Protein AF-A0A3D1S7H3-F1 (afdb_monomer)

Nearest PDB structures (foldseek):
  2y9j-assembly1_Y  TM=2.850E-01  e=7.094E+00  Salmonella enterica subsp. enterica serovar Typhimurium
  2nsb-assembly1_A  TM=3.643E-01  e=7.094E+00  Thermotoga maritima

Structure (mmCIF, N/CA/C/O backbone):
data_AF-A0A3D1S7H3-F1
#
_entry.id   AF-A0A3D1S7H3-F1
#
loop_
_atom_site.group_PDB
_atom_site.id
_atom_site.type_symbol
_atom_site.label_atom_id
_atom_site.label_alt_id
_atom_site.label_comp_id
_atom_site.label_asym_id
_atom_site.label_entity_id
_atom_site.label_seq_id
_atom_site.pdbx_PDB_ins_code
_atom_site.Cartn_x
_atom_site.Cartn_y
_atom_site.Cartn_z
_atom_site.occupancy
_atom_site.B_iso_or_equiv
_atom_site.auth_seq_id
_atom_site.auth_comp_id
_atom_site.auth_asym_id
_atom_site.auth_atom_id
_atom_site.pdbx_PDB_model_num
ATOM 1 N N . GLU A 1 1 ? 9.618 -15.008 -20.585 1.00 42.25 1 GLU A N 1
ATOM 2 C CA . GLU A 1 1 ? 8.941 -13.795 -21.089 1.00 42.25 1 GLU A CA 1
ATOM 3 C C . GLU A 1 1 ? 7.712 -13.429 -20.245 1.00 42.25 1 GLU A C 1
ATOM 5 O O . GLU A 1 1 ? 6.587 -13.633 -20.673 1.00 42.25 1 GLU A O 1
ATOM 10 N N . HIS A 1 2 ? 7.901 -12.886 -19.034 1.00 43.97 2 HIS A N 1
ATOM 11 C CA . HIS A 1 2 ? 6.802 -12.377 -18.185 1.00 43.97 2 HIS A CA 1
ATOM 12 C C . HIS A 1 2 ? 7.213 -11.065 -17.484 1.00 43.97 2 HIS A C 1
ATOM 14 O O . HIS A 1 2 ? 7.087 -10.919 -16.272 1.00 43.97 2 HIS A O 1
ATOM 20 N N . GLY A 1 3 ? 7.797 -10.133 -18.249 1.00 54.53 3 GLY A N 1
ATOM 21 C CA . GLY A 1 3 ? 8.323 -8.848 -17.758 1.00 54.53 3 GLY A CA 1
ATOM 22 C C . GLY A 1 3 ? 7.388 -7.650 -17.959 1.00 54.53 3 GLY A C 1
ATOM 23 O O . GLY A 1 3 ? 7.799 -6.520 -17.728 1.00 54.53 3 GLY A O 1
ATOM 24 N N . SER A 1 4 ? 6.158 -7.873 -18.421 1.00 75.19 4 SER A N 1
ATOM 25 C CA . SER A 1 4 ? 5.245 -6.793 -18.802 1.00 75.19 4 SER A CA 1
ATOM 26 C C . SER A 1 4 ? 4.517 -6.201 -17.594 1.00 75.19 4 SER A C 1
ATOM 28 O O . SER A 1 4 ? 4.213 -6.903 -16.631 1.00 75.19 4 SER A O 1
ATOM 30 N N . ILE A 1 5 ? 4.155 -4.919 -17.680 1.00 78.50 5 ILE A N 1
ATOM 31 C CA . ILE A 1 5 ? 3.330 -4.195 -16.692 1.00 78.50 5 ILE A CA 1
ATOM 32 C C . ILE A 1 5 ? 2.069 -4.995 -16.303 1.00 78.50 5 ILE A C 1
ATOM 34 O O . ILE A 1 5 ? 1.677 -5.026 -15.140 1.00 78.50 5 ILE A O 1
ATOM 38 N N . GLU A 1 6 ? 1.481 -5.730 -17.246 1.00 84.44 6 GLU A N 1
ATOM 39 C CA . GLU A 1 6 ? 0.334 -6.621 -17.026 1.00 84.44 6 GLU A CA 1
ATOM 40 C C . GLU A 1 6 ? 0.574 -7.705 -15.964 1.00 84.44 6 GLU A C 1
ATOM 42 O O . GLU A 1 6 ? -0.337 -8.045 -15.204 1.00 84.44 6 GLU A O 1
ATOM 47 N N . TYR A 1 7 ? 1.790 -8.255 -15.889 1.00 89.31 7 TYR A N 1
ATOM 48 C CA . TYR A 1 7 ? 2.155 -9.230 -14.862 1.00 89.31 7 TYR A CA 1
ATOM 49 C C . TYR A 1 7 ? 2.132 -8.584 -13.475 1.00 89.31 7 TYR A C 1
ATOM 51 O O . TYR A 1 7 ? 1.545 -9.141 -12.547 1.00 89.31 7 TYR A O 1
ATOM 59 N N . LEU A 1 8 ? 2.703 -7.383 -13.348 1.00 88.31 8 LEU A N 1
ATOM 60 C CA . LEU A 1 8 ? 2.703 -6.627 -12.094 1.00 88.31 8 LEU A CA 1
ATOM 61 C C . LEU A 1 8 ? 1.277 -6.284 -11.658 1.00 88.31 8 LEU A C 1
ATOM 63 O O . LEU A 1 8 ? 0.937 -6.473 -10.488 1.00 88.31 8 LEU A O 1
ATOM 67 N N . ILE A 1 9 ? 0.430 -5.860 -12.603 1.00 88.62 9 ILE A N 1
ATOM 68 C CA . ILE A 1 9 ? -0.986 -5.571 -12.352 1.00 88.62 9 ILE A CA 1
ATOM 69 C C . ILE A 1 9 ? -1.682 -6.795 -11.754 1.00 88.62 9 ILE A C 1
ATOM 71 O O . ILE A 1 9 ? -2.316 -6.670 -10.707 1.00 88.62 9 ILE A O 1
ATOM 75 N N . ARG A 1 10 ? -1.529 -7.979 -12.362 1.00 90.56 10 ARG A N 1
ATOM 76 C CA . ARG A 1 10 ? -2.174 -9.214 -11.880 1.00 90.56 10 ARG A CA 1
ATOM 77 C C . ARG A 1 10 ? -1.606 -9.694 -10.547 1.00 90.56 10 ARG A C 1
ATOM 79 O O . ARG A 1 10 ? -2.371 -10.065 -9.664 1.00 90.56 10 ARG A O 1
ATOM 86 N N . LYS 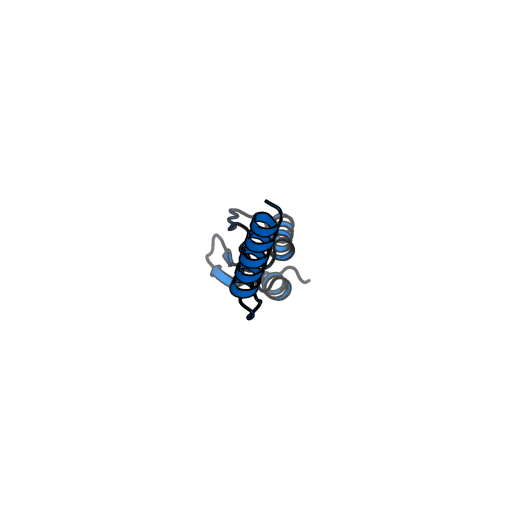A 1 11 ? -0.280 -9.677 -10.389 1.00 92.12 11 LYS A N 1
ATOM 87 C CA . LYS A 1 1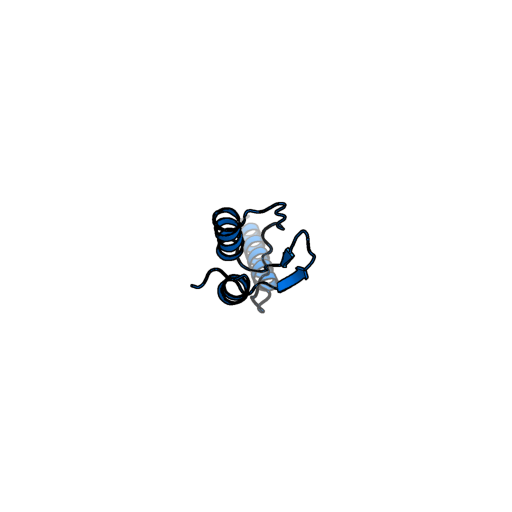1 ? 0.396 -10.183 -9.187 1.00 92.12 11 LYS A CA 1
ATOM 88 C C . LYS A 1 11 ? 0.072 -9.351 -7.950 1.00 92.12 11 LYS A C 1
ATOM 90 O O . LYS A 1 11 ? -0.204 -9.908 -6.893 1.00 92.12 11 LYS A O 1
ATOM 95 N N . TYR A 1 12 ? 0.124 -8.027 -8.072 1.00 93.19 12 TYR A N 1
ATOM 96 C CA . TYR A 1 12 ? -0.044 -7.123 -6.932 1.00 93.19 12 TYR A CA 1
ATOM 97 C C . TYR A 1 12 ? -1.451 -6.526 -6.829 1.00 93.19 12 TYR A C 1
ATOM 99 O O . TYR A 1 12 ? -1.739 -5.832 -5.851 1.00 93.19 12 TYR A O 1
ATOM 107 N N . ASN A 1 13 ? -2.334 -6.811 -7.791 1.00 93.62 13 ASN A N 1
ATOM 108 C CA . ASN A 1 13 ? -3.661 -6.207 -7.907 1.00 93.62 13 ASN A CA 1
ATOM 109 C C . ASN A 1 13 ? -3.577 -4.668 -7.900 1.00 93.62 13 ASN A C 1
ATOM 111 O O . ASN A 1 13 ? -4.136 -3.988 -7.035 1.00 93.62 13 ASN A O 1
ATOM 115 N N . ILE A 1 14 ? -2.770 -4.134 -8.819 1.00 93.81 14 ILE A N 1
ATOM 116 C CA . ILE A 1 14 ? -2.466 -2.701 -8.937 1.00 93.81 14 ILE A CA 1
ATOM 117 C C . ILE A 1 14 ? -3.529 -2.029 -9.796 1.00 93.81 14 ILE A C 1
ATOM 119 O O . ILE A 1 14 ? -3.945 -2.570 -10.819 1.00 93.81 14 ILE A O 1
ATOM 123 N N . ARG A 1 15 ? -3.905 -0.806 -9.434 1.00 94.19 15 ARG A N 1
ATOM 124 C CA . ARG A 1 15 ? -4.706 0.065 -10.289 1.00 94.19 15 ARG A CA 1
ATOM 125 C C . ARG A 1 15 ? -3.802 1.063 -11.009 1.00 94.19 15 ARG A C 1
ATOM 127 O O . ARG A 1 15 ? -3.038 1.774 -10.365 1.00 94.19 15 ARG A O 1
ATOM 134 N N . VAL A 1 16 ? -3.909 1.131 -12.332 1.00 93.25 16 VAL A N 1
ATOM 135 C CA . VAL A 1 16 ? -3.241 2.164 -13.136 1.00 93.25 16 VAL A CA 1
ATOM 136 C C . VAL A 1 16 ? -4.074 3.441 -13.060 1.00 93.25 16 VAL A C 1
ATOM 138 O O . VAL A 1 16 ? -5.280 3.397 -13.306 1.00 93.25 16 VAL A O 1
ATOM 141 N N . LEU A 1 17 ? -3.453 4.545 -12.649 1.00 94.56 17 LEU A N 1
ATOM 142 C CA . LEU A 1 17 ? -4.109 5.852 -12.561 1.00 94.56 17 LEU A CA 1
ATOM 143 C C . LEU A 1 17 ? -3.902 6.665 -13.837 1.00 94.56 17 LEU A C 1
ATOM 145 O O . LEU A 1 17 ? -4.844 7.283 -14.320 1.00 94.56 17 LEU A O 1
ATOM 149 N N . GLU A 1 18 ? -2.686 6.636 -14.377 1.00 94.00 18 GLU A N 1
ATOM 150 C CA . GLU A 1 18 ? -2.290 7.442 -15.529 1.00 94.00 18 GLU A CA 1
ATOM 151 C C . GLU A 1 18 ? -1.204 6.722 -16.327 1.00 94.00 18 GLU A C 1
ATOM 153 O O . GLU A 1 18 ? -0.361 6.027 -15.752 1.00 94.00 18 GLU A O 1
ATOM 158 N N . VAL A 1 19 ? -1.245 6.882 -17.649 1.00 92.56 19 VAL A N 1
ATOM 159 C CA . VAL A 1 19 ? -0.271 6.337 -18.598 1.00 92.56 19 VAL A CA 1
ATOM 160 C C . VAL A 1 19 ? 0.048 7.438 -19.596 1.00 92.56 19 VAL A C 1
ATOM 162 O O . VAL A 1 19 ? -0.797 7.767 -20.425 1.00 92.56 19 VAL A O 1
ATOM 165 N N . ASN A 1 20 ? 1.267 7.962 -19.531 1.00 92.12 20 ASN A N 1
ATOM 166 C CA . ASN A 1 20 ? 1.786 8.936 -20.484 1.00 92.12 20 ASN A CA 1
ATOM 167 C C . ASN A 1 20 ? 3.065 8.394 -21.135 1.00 92.12 20 ASN A C 1
ATOM 169 O O . ASN A 1 20 ? 3.578 7.343 -20.751 1.00 92.12 20 ASN A O 1
ATOM 173 N N . ASN A 1 21 ? 3.596 9.130 -22.113 1.00 91.81 21 ASN A N 1
ATOM 174 C CA . ASN A 1 21 ? 4.839 8.753 -22.794 1.00 91.81 21 ASN A CA 1
ATOM 175 C C . ASN A 1 21 ? 6.054 8.756 -21.852 1.00 91.81 21 ASN A C 1
ATOM 177 O O . ASN A 1 21 ? 7.004 8.014 -22.089 1.00 91.81 21 ASN A O 1
ATOM 181 N N . ASP A 1 22 ? 6.010 9.562 -20.788 1.00 91.25 22 ASP A N 1
ATOM 182 C CA . ASP A 1 22 ? 7.135 9.739 -19.867 1.00 91.25 22 ASP A CA 1
ATOM 183 C C . ASP A 1 22 ? 7.068 8.802 -18.654 1.00 91.25 22 ASP A C 1
ATOM 185 O O . ASP A 1 22 ? 8.098 8.351 -18.150 1.00 91.25 22 ASP A O 1
ATOM 189 N N . CYS A 1 23 ? 5.866 8.516 -18.143 1.00 90.81 23 CYS A N 1
ATOM 190 C CA . CYS A 1 23 ? 5.698 7.713 -16.936 1.00 90.81 23 CYS A CA 1
ATOM 191 C C . CYS A 1 23 ? 4.312 7.065 -16.819 1.00 90.81 23 CYS A C 1
ATOM 193 O O . CYS A 1 23 ? 3.346 7.432 -17.492 1.00 90.81 23 CYS A O 1
ATOM 195 N N . VAL A 1 24 ? 4.229 6.090 -15.911 1.00 91.25 24 VAL A N 1
ATOM 196 C CA . VAL A 1 24 ? 2.989 5.414 -15.525 1.00 91.25 24 VAL A CA 1
ATOM 197 C C . VAL A 1 24 ? 2.799 5.557 -14.023 1.00 91.25 24 VAL A C 1
ATOM 199 O O . VAL A 1 24 ? 3.718 5.291 -13.245 1.00 91.25 24 VAL A O 1
ATOM 202 N N . VAL A 1 25 ? 1.598 5.954 -13.607 1.00 93.81 25 VAL A N 1
ATOM 203 C CA . VAL A 1 25 ? 1.257 6.136 -12.193 1.00 93.81 25 VAL A CA 1
ATOM 204 C C . VAL A 1 25 ? 0.436 4.951 -11.699 1.00 93.81 25 VAL A C 1
ATOM 206 O O . VAL A 1 25 ? -0.619 4.618 -12.246 1.00 93.81 25 VAL A O 1
ATOM 209 N N . PHE A 1 26 ? 0.905 4.332 -10.617 1.00 94.38 26 PHE A N 1
ATOM 210 C CA . PHE A 1 26 ? 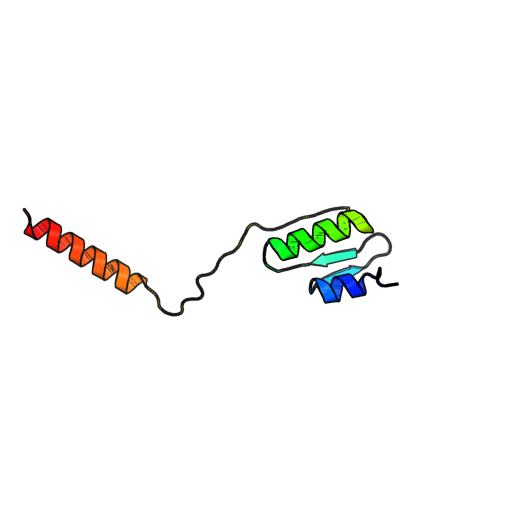0.288 3.163 -10.002 1.00 94.38 26 PHE A CA 1
ATOM 211 C C . PHE A 1 26 ? -0.298 3.472 -8.625 1.00 94.38 26 PHE A C 1
ATOM 213 O O . PHE A 1 26 ? 0.306 4.167 -7.811 1.00 94.38 26 PHE A O 1
ATOM 220 N N . LEU A 1 27 ? -1.443 2.860 -8.333 1.00 95.31 27 LEU A N 1
ATOM 221 C CA . LEU A 1 27 ? -2.049 2.816 -7.010 1.00 95.31 27 LEU A CA 1
ATOM 222 C C . LEU A 1 27 ? -2.117 1.371 -6.520 1.00 95.31 27 LEU A C 1
ATOM 224 O O . LEU A 1 27 ? -2.731 0.508 -7.150 1.00 95.31 27 LEU A O 1
ATOM 228 N N . LYS A 1 28 ? -1.554 1.130 -5.336 1.00 95.00 28 LYS A N 1
ATOM 229 C CA . LYS A 1 28 ? -1.673 -0.142 -4.625 1.00 95.00 28 LYS A CA 1
ATOM 230 C C . LYS A 1 28 ? -2.191 0.101 -3.213 1.00 95.00 28 LYS A C 1
ATOM 232 O O . LYS A 1 28 ? -1.525 0.722 -2.391 1.00 95.00 28 LYS A O 1
ATOM 237 N N . ALA A 1 29 ? -3.368 -0.450 -2.934 1.00 94.31 29 ALA A N 1
ATOM 238 C CA . ALA A 1 29 ? -3.896 -0.596 -1.586 1.00 94.31 29 ALA A CA 1
ATOM 239 C C . ALA A 1 29 ? -3.661 -2.032 -1.099 1.00 94.31 29 ALA A C 1
ATOM 241 O O . ALA A 1 29 ? -3.829 -2.995 -1.854 1.00 94.31 29 ALA A O 1
ATOM 242 N N . GLY A 1 30 ? -3.251 -2.185 0.154 1.00 92.44 30 GLY A N 1
ATOM 243 C CA . GLY A 1 30 ? -3.001 -3.494 0.744 1.00 92.44 30 GLY A CA 1
ATOM 244 C C . GLY A 1 30 ? -2.215 -3.404 2.038 1.00 92.44 30 GLY A C 1
ATOM 245 O O . GLY A 1 30 ? -1.925 -2.314 2.545 1.00 92.44 30 GLY A O 1
ATOM 246 N N . HIS A 1 31 ? -1.855 -4.565 2.566 1.00 93.88 31 HIS A N 1
ATOM 247 C CA . HIS A 1 31 ? -0.971 -4.652 3.714 1.00 93.88 31 HIS A CA 1
ATOM 248 C C . HIS A 1 31 ? 0.448 -4.207 3.356 1.00 93.88 31 HIS A C 1
ATOM 250 O O . HIS A 1 31 ? 0.863 -4.213 2.198 1.00 93.88 31 HIS A O 1
ATOM 256 N N . TYR A 1 32 ? 1.215 -3.857 4.389 1.00 93.56 32 TYR A N 1
ATOM 257 C CA . TYR A 1 32 ? 2.582 -3.367 4.235 1.00 93.56 32 TYR A CA 1
ATOM 258 C C . TYR A 1 32 ? 3.466 -4.299 3.389 1.00 93.56 32 TYR A C 1
ATOM 260 O O . TYR A 1 32 ? 4.180 -3.824 2.515 1.00 93.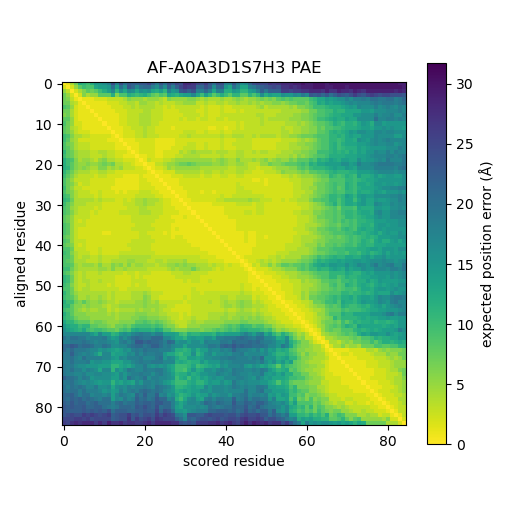56 32 TYR A O 1
ATOM 268 N N . ALA A 1 33 ? 3.379 -5.616 3.600 1.00 94.12 33 ALA A N 1
ATOM 269 C CA . ALA A 1 33 ? 4.170 -6.586 2.843 1.00 94.12 33 ALA A CA 1
ATOM 270 C C . ALA A 1 33 ? 3.870 -6.542 1.334 1.00 94.12 33 ALA A C 1
ATOM 272 O O . ALA A 1 33 ? 4.779 -6.646 0.516 1.00 94.12 33 ALA A O 1
ATOM 273 N N . GLU A 1 34 ? 2.606 -6.333 0.958 1.00 93.44 34 GLU A N 1
ATOM 274 C CA . GLU A 1 34 ? 2.196 -6.265 -0.445 1.00 93.44 34 GLU A CA 1
ATOM 275 C C . GLU A 1 34 ? 2.664 -4.966 -1.106 1.00 93.44 34 GLU A C 1
ATOM 277 O O . GLU A 1 34 ? 3.186 -4.992 -2.219 1.00 93.44 34 GLU A O 1
ATOM 282 N N . THR A 1 35 ? 2.478 -3.825 -0.429 1.00 94.81 35 THR A N 1
ATOM 283 C CA . THR A 1 35 ? 2.864 -2.516 -0.978 1.00 94.81 35 THR A CA 1
ATOM 284 C C . THR A 1 35 ? 4.381 -2.388 -1.088 1.00 94.81 35 THR A C 1
ATOM 286 O O . THR A 1 35 ? 4.887 -1.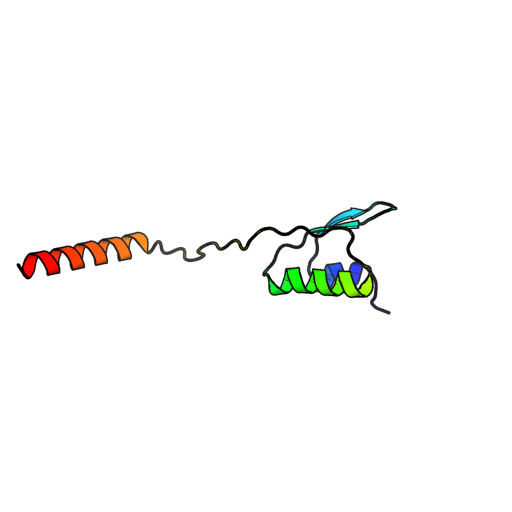916 -2.105 1.00 94.81 35 THR A O 1
ATOM 289 N N . GLN A 1 36 ? 5.112 -2.879 -0.084 1.00 95.38 36 GLN A N 1
ATOM 290 C CA . GLN A 1 36 ? 6.571 -2.916 -0.094 1.00 95.38 36 GLN A CA 1
ATOM 291 C C . GLN A 1 36 ? 7.104 -3.885 -1.153 1.00 95.38 36 GLN A C 1
ATOM 293 O O . GLN A 1 36 ? 8.063 -3.563 -1.848 1.00 95.38 36 GLN A O 1
ATOM 298 N N . GLY A 1 37 ? 6.467 -5.049 -1.309 1.00 94.81 37 GLY A N 1
ATOM 299 C CA . GLY A 1 37 ? 6.840 -6.022 -2.331 1.00 94.81 37 GLY A CA 1
ATOM 300 C C . GLY A 1 37 ? 6.723 -5.457 -3.745 1.00 94.81 37 GLY A C 1
ATOM 301 O O . GLY A 1 37 ? 7.607 -5.700 -4.562 1.00 94.81 37 GLY A O 1
ATOM 302 N N . LEU A 1 38 ? 5.675 -4.671 -4.020 1.00 94.00 38 LEU A N 1
ATOM 303 C CA . LEU A 1 38 ? 5.524 -3.990 -5.304 1.00 94.00 38 LEU A CA 1
ATOM 304 C C . LEU A 1 38 ? 6.645 -2.971 -5.539 1.00 94.00 38 LEU A C 1
ATOM 306 O O . LEU A 1 38 ? 7.238 -2.954 -6.614 1.00 94.00 38 LEU A O 1
ATOM 310 N N . PHE A 1 39 ? 6.933 -2.131 -4.541 1.00 94.38 39 PHE A N 1
ATOM 311 C CA . PHE A 1 39 ? 7.996 -1.130 -4.647 1.00 94.38 39 PHE A CA 1
ATOM 312 C C . PHE A 1 39 ? 9.351 -1.777 -4.940 1.00 94.38 39 PHE A C 1
ATOM 314 O O . PHE A 1 39 ? 10.041 -1.334 -5.852 1.00 94.38 39 PHE A O 1
ATOM 321 N N . ASN A 1 40 ? 9.705 -2.839 -4.211 1.00 95.12 40 ASN A N 1
ATOM 322 C CA . ASN A 1 40 ? 10.984 -3.524 -4.391 1.00 95.12 40 ASN A CA 1
ATOM 323 C C . ASN A 1 40 ? 11.115 -4.097 -5.812 1.00 95.12 40 ASN A C 1
ATOM 325 O O . ASN A 1 40 ? 12.132 -3.885 -6.462 1.00 95.12 40 ASN A O 1
ATOM 329 N N . GLU A 1 41 ? 10.073 -4.769 -6.315 1.00 92.94 41 GLU A N 1
ATOM 330 C CA . GLU A 1 41 ? 10.107 -5.358 -7.658 1.00 92.94 41 GLU A CA 1
ATOM 331 C C . GLU A 1 41 ? 10.144 -4.289 -8.764 1.00 92.94 41 GLU A C 1
ATOM 333 O O . GLU A 1 41 ? 10.856 -4.454 -9.756 1.00 92.94 41 GLU A O 1
ATOM 338 N N . LEU A 1 42 ? 9.422 -3.174 -8.595 1.00 91.94 42 LEU A N 1
ATOM 339 C CA . LEU A 1 42 ? 9.487 -2.039 -9.521 1.00 91.94 42 LEU A CA 1
ATOM 340 C C . LEU A 1 42 ? 10.868 -1.377 -9.514 1.00 91.94 42 LEU A C 1
ATOM 342 O O . LEU A 1 42 ? 11.405 -1.088 -10.581 1.00 91.94 42 LEU A O 1
ATOM 346 N N . ALA A 1 43 ? 11.441 -1.156 -8.330 1.00 92.38 43 ALA A N 1
ATOM 347 C CA . ALA A 1 43 ? 12.748 -0.530 -8.169 1.00 92.38 43 ALA A CA 1
ATOM 348 C C . ALA A 1 43 ? 13.866 -1.370 -8.799 1.00 92.38 43 ALA A C 1
ATOM 350 O O . ALA A 1 43 ? 14.760 -0.806 -9.420 1.00 92.38 43 ALA A O 1
ATOM 351 N N . GLU A 1 44 ? 13.789 -2.697 -8.682 1.00 91.88 44 GLU A N 1
ATOM 352 C CA . GLU A 1 44 ? 14.772 -3.616 -9.260 1.00 91.88 44 GLU A CA 1
ATOM 353 C C . GLU A 1 44 ? 14.653 -3.726 -10.789 1.00 91.88 44 GLU A C 1
ATOM 355 O O . GLU A 1 44 ? 15.665 -3.745 -11.484 1.00 91.88 44 GLU A O 1
ATOM 360 N N . LYS A 1 45 ? 13.427 -3.807 -11.328 1.00 88.56 45 LYS A N 1
ATOM 361 C CA . LYS A 1 45 ? 13.212 -4.130 -12.751 1.00 88.56 45 LYS A CA 1
ATOM 362 C C . LYS A 1 45 ? 13.134 -2.925 -13.682 1.00 88.56 45 LYS A C 1
ATOM 364 O O . LYS A 1 45 ? 13.558 -3.029 -14.828 1.00 88.56 45 LYS A O 1
ATOM 369 N N . ILE A 1 46 ? 12.502 -1.840 -13.239 1.00 87.38 46 ILE A N 1
ATOM 370 C CA . ILE A 1 46 ? 12.125 -0.705 -14.104 1.00 87.38 46 ILE A CA 1
ATOM 371 C C . ILE A 1 46 ? 12.736 0.600 -13.585 1.00 87.38 46 ILE A C 1
ATOM 373 O O . ILE A 1 46 ? 13.122 1.461 -14.369 1.00 87.38 46 ILE A O 1
ATOM 377 N N . GLY A 1 47 ? 12.848 0.731 -12.264 1.00 88.75 47 GLY A N 1
ATOM 378 C CA . GLY A 1 47 ? 13.176 1.980 -11.594 1.00 88.75 47 GLY A CA 1
ATOM 379 C C . GLY A 1 47 ? 11.915 2.729 -11.162 1.00 88.75 47 GLY A C 1
ATOM 380 O O . GLY A 1 47 ? 10.862 2.664 -11.796 1.00 88.75 47 GLY A O 1
ATOM 381 N N . VAL A 1 48 ? 12.018 3.438 -10.039 1.00 93.44 48 VAL A N 1
ATOM 382 C CA . VAL A 1 48 ? 10.916 4.211 -9.459 1.00 93.44 48 VAL A CA 1
ATOM 383 C C . VAL A 1 48 ? 11.335 5.671 -9.393 1.00 93.44 48 VAL A C 1
ATOM 385 O O . VAL A 1 48 ? 12.270 6.010 -8.675 1.00 93.44 48 VAL A O 1
ATOM 388 N N . LEU A 1 49 ? 10.628 6.533 -10.126 1.00 93.94 49 LEU A N 1
ATOM 389 C CA . LEU A 1 49 ? 10.873 7.979 -10.108 1.00 93.94 49 LEU A CA 1
ATOM 390 C C . LEU A 1 49 ? 10.432 8.606 -8.783 1.00 93.94 49 LEU A C 1
ATOM 392 O O . LEU A 1 49 ? 11.145 9.414 -8.195 1.00 93.94 49 LEU A O 1
ATOM 396 N N . GLN A 1 50 ? 9.250 8.219 -8.304 1.00 94.25 50 GLN A N 1
ATOM 397 C CA . GLN A 1 50 ? 8.676 8.734 -7.070 1.00 94.25 50 GLN A CA 1
ATOM 398 C C . GLN A 1 50 ? 7.843 7.656 -6.382 1.00 94.25 50 GLN A C 1
ATOM 400 O O . GLN A 1 50 ? 7.096 6.917 -7.022 1.00 94.25 50 GLN A O 1
ATOM 405 N N . PHE A 1 51 ? 7.954 7.590 -5.057 1.00 94.75 51 PHE A N 1
ATOM 406 C CA . PHE A 1 51 ? 7.178 6.678 -4.230 1.00 94.75 51 PHE A CA 1
ATOM 407 C C . PHE A 1 51 ? 6.593 7.417 -3.032 1.00 94.75 51 PHE A C 1
ATOM 409 O O . PHE A 1 51 ? 7.317 8.011 -2.235 1.00 94.75 51 PHE A O 1
ATOM 416 N N . ILE A 1 52 ? 5.270 7.358 -2.900 1.00 94.75 52 ILE A N 1
ATOM 417 C CA . ILE A 1 52 ? 4.532 7.922 -1.772 1.00 94.75 52 ILE A CA 1
ATOM 418 C C . ILE A 1 52 ? 3.676 6.809 -1.178 1.00 94.75 52 ILE A C 1
ATOM 420 O O . ILE A 1 52 ? 3.061 6.026 -1.902 1.00 94.75 52 ILE A O 1
ATOM 424 N N . ARG A 1 53 ? 3.611 6.752 0.154 1.00 94.38 53 ARG A N 1
ATOM 425 C CA . ARG A 1 53 ? 2.731 5.832 0.877 1.00 94.38 53 ARG A CA 1
ATOM 426 C C . ARG A 1 53 ? 2.091 6.518 2.070 1.00 94.38 53 ARG A C 1
ATOM 428 O O . ARG A 1 53 ? 2.727 7.326 2.745 1.00 94.38 53 ARG A O 1
ATOM 435 N N . SER A 1 54 ? 0.854 6.142 2.363 1.00 93.69 54 SER A N 1
ATOM 436 C CA . SER A 1 54 ? 0.233 6.492 3.634 1.00 93.69 54 SER A CA 1
ATOM 437 C C . SER A 1 54 ? 0.847 5.684 4.783 1.00 93.69 54 SER A C 1
ATOM 439 O O . SER A 1 54 ? 1.496 4.651 4.583 1.00 93.69 54 SER A O 1
ATOM 441 N 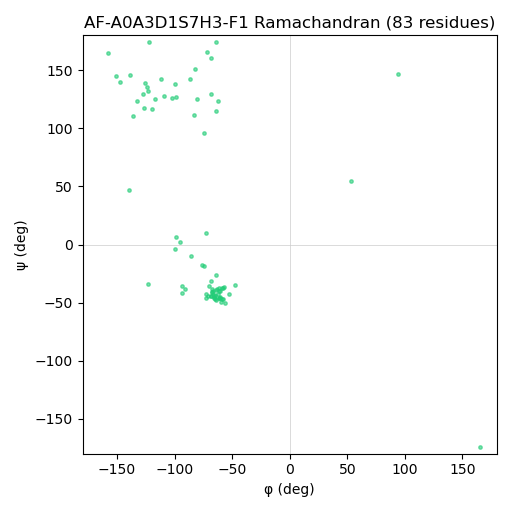N . GLY A 1 55 ? 0.582 6.125 6.013 1.00 92.38 55 GLY A N 1
ATOM 442 C CA . GLY A 1 55 ? 0.774 5.295 7.199 1.00 92.38 55 GLY A CA 1
ATOM 443 C C . GLY A 1 55 ? -0.154 4.074 7.216 1.00 92.38 55 GLY A C 1
ATOM 444 O O . GLY A 1 55 ? -1.039 3.914 6.370 1.00 92.38 55 GLY A O 1
ATOM 445 N N . ARG A 1 56 ? 0.048 3.201 8.210 1.00 92.75 56 ARG A N 1
ATOM 446 C CA . ARG A 1 56 ? -0.833 2.052 8.456 1.00 92.75 56 ARG A CA 1
ATOM 447 C C . ARG A 1 56 ? -2.192 2.549 8.939 1.00 92.75 56 ARG A C 1
ATOM 449 O O . ARG A 1 56 ? -2.255 3.310 9.898 1.00 92.75 56 ARG A O 1
ATOM 456 N N . ILE A 1 57 ? -3.253 2.064 8.307 1.00 91.50 57 ILE A N 1
ATOM 457 C CA . ILE A 1 57 ? -4.632 2.287 8.739 1.00 91.50 57 ILE A CA 1
ATOM 458 C C . ILE A 1 57 ? -5.151 0.959 9.284 1.00 91.50 57 ILE A C 1
ATOM 460 O O . ILE A 1 57 ? -5.046 -0.072 8.619 1.00 91.50 57 ILE A O 1
ATOM 464 N N . ALA A 1 58 ? -5.684 0.982 10.502 1.00 90.88 58 ALA A N 1
ATOM 465 C CA . ALA A 1 58 ? -6.305 -0.170 11.138 1.00 90.88 58 ALA A CA 1
ATOM 466 C C . ALA A 1 58 ? -7.731 0.195 11.549 1.00 90.88 58 ALA A C 1
ATOM 468 O O . ALA A 1 58 ? -7.968 1.271 12.092 1.00 90.88 58 ALA A O 1
ATOM 469 N N . ILE A 1 59 ? -8.671 -0.706 11.275 1.00 88.00 59 ILE A N 1
ATOM 470 C CA . ILE A 1 59 ? -10.080 -0.547 11.628 1.00 88.00 59 ILE A CA 1
ATOM 471 C C . ILE A 1 59 ? -10.496 -1.794 12.398 1.00 88.00 59 ILE A C 1
ATOM 473 O O . ILE A 1 59 ? -10.261 -2.919 11.946 1.00 88.00 59 ILE A O 1
ATOM 477 N N . THR A 1 60 ? -11.121 -1.596 13.556 1.00 87.62 60 THR A N 1
ATOM 478 C CA . THR A 1 60 ? -11.715 -2.685 14.331 1.00 87.62 60 THR A CA 1
ATOM 479 C C . THR A 1 60 ? -12.854 -3.305 13.526 1.00 87.62 60 THR A C 1
ATOM 481 O O . THR A 1 60 ? -13.859 -2.657 13.261 1.00 87.62 60 THR A O 1
ATOM 484 N N . LYS A 1 61 ? -12.698 -4.573 13.124 1.00 86.62 61 LYS A N 1
ATOM 485 C CA . LYS A 1 61 ? -13.725 -5.318 12.368 1.00 86.62 61 LYS A CA 1
ATOM 486 C C . LYS A 1 61 ? -14.776 -5.990 13.258 1.00 86.62 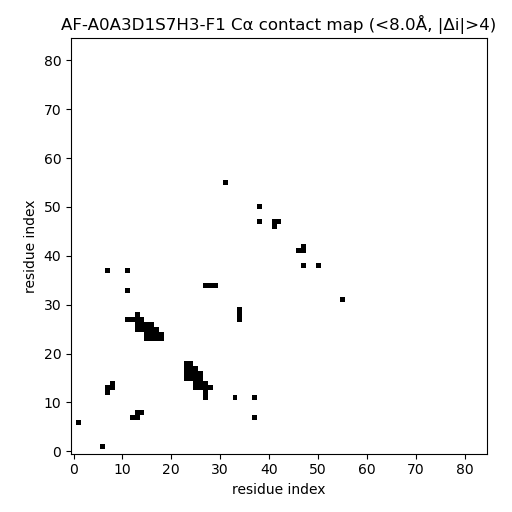61 LYS A C 1
ATOM 488 O O . LYS A 1 61 ? -15.752 -6.527 12.741 1.00 86.62 61 LYS A O 1
ATOM 493 N N . SER A 1 62 ? -14.562 -6.014 14.576 1.00 84.94 62 SER A N 1
ATOM 494 C CA . SER A 1 62 ? -15.540 -6.559 15.520 1.00 84.94 62 SER A CA 1
ATOM 495 C C . SER A 1 62 ? -16.823 -5.740 15.447 1.00 84.94 62 SER A C 1
ATOM 497 O O . SER A 1 62 ? -16.792 -4.535 15.666 1.00 84.94 62 SER A O 1
ATOM 499 N N . LYS A 1 63 ? -17.945 -6.409 15.169 1.00 77.19 63 LYS A N 1
ATOM 500 C CA . LYS A 1 63 ? -19.284 -5.806 15.264 1.00 77.19 63 LYS A CA 1
ATOM 501 C C . LYS A 1 63 ? -19.746 -5.647 16.712 1.00 77.19 63 LYS A C 1
ATOM 503 O O . LYS A 1 63 ? -20.689 -4.915 16.971 1.00 77.19 63 LYS A O 1
ATOM 508 N N . VAL A 1 64 ? -19.110 -6.373 17.631 1.00 78.50 64 VAL A N 1
ATOM 509 C CA . VAL A 1 64 ? -19.395 -6.282 19.060 1.00 78.50 64 VAL A 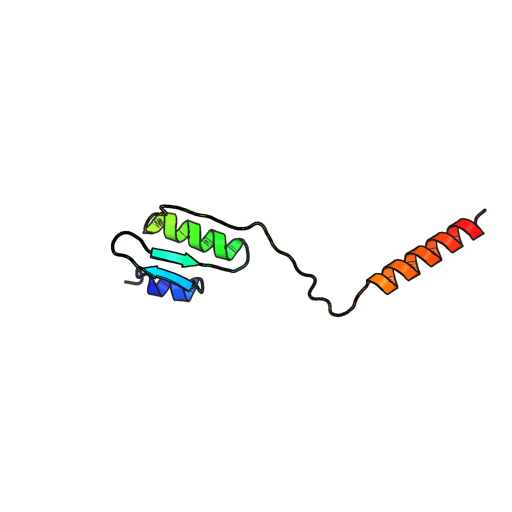CA 1
ATOM 510 C C . VAL A 1 64 ? -18.619 -5.096 19.605 1.00 78.50 64 VAL A C 1
ATOM 512 O O . VAL A 1 64 ? -17.381 -5.121 19.642 1.00 78.50 64 VAL A O 1
ATOM 515 N N . GLU A 1 65 ? -19.359 -4.064 19.991 1.00 72.31 65 GLU A N 1
ATOM 516 C CA . GLU A 1 65 ? -18.836 -2.891 20.669 1.00 72.31 65 GLU A CA 1
ATOM 517 C C . GLU A 1 65 ? -18.525 -3.262 22.123 1.00 72.31 65 GLU A C 1
ATOM 519 O O . GLU A 1 65 ? -19.388 -3.254 22.993 1.00 72.31 65 GLU A O 1
ATOM 524 N N . ARG A 1 66 ? -17.264 -3.603 22.401 1.00 79.38 66 ARG A N 1
ATOM 525 C CA . ARG A 1 66 ? -16.811 -3.988 23.752 1.00 79.38 66 ARG A CA 1
ATOM 526 C C . ARG A 1 66 ? -16.718 -2.812 24.729 1.00 79.38 66 ARG A C 1
ATOM 528 O O . ARG A 1 66 ? -16.152 -2.951 25.810 1.00 79.38 66 ARG A O 1
ATOM 535 N N . LEU A 1 67 ? -17.232 -1.643 24.341 1.00 81.94 67 LEU A N 1
ATOM 536 C CA . LEU A 1 67 ? -17.251 -0.459 25.187 1.00 81.94 67 LEU A CA 1
ATOM 537 C C . LEU A 1 67 ? -18.143 -0.697 26.407 1.00 81.94 67 LEU A C 1
ATOM 539 O O . LEU A 1 67 ? -17.722 -0.392 27.516 1.00 81.94 67 LEU A O 1
ATOM 543 N N . SER A 1 68 ? -19.318 -1.301 26.218 1.00 82.94 68 SER A N 1
ATOM 544 C CA . SER A 1 68 ? -20.229 -1.643 27.316 1.00 82.94 68 SER A CA 1
ATOM 545 C C . SER A 1 68 ? -19.590 -2.625 28.300 1.00 82.94 68 SER A C 1
ATOM 547 O O . SER A 1 68 ? -19.613 -2.366 29.499 1.00 82.94 68 SER A O 1
ATOM 549 N N . ASP A 1 69 ? -18.937 -3.680 27.799 1.00 87.25 69 ASP A N 1
ATOM 550 C CA . ASP A 1 69 ? -18.216 -4.655 28.632 1.00 87.25 69 ASP A CA 1
ATOM 551 C C . ASP A 1 69 ? -17.092 -3.979 29.437 1.00 87.25 69 ASP A C 1
ATOM 553 O O . ASP A 1 69 ? -16.950 -4.198 30.637 1.00 87.25 69 ASP A O 1
ATOM 557 N N . MET A 1 70 ? -16.307 -3.113 28.785 1.00 88.44 70 MET A N 1
ATOM 558 C CA . MET A 1 70 ? -15.219 -2.367 29.425 1.00 88.44 70 MET A CA 1
ATOM 559 C C . MET A 1 70 ? -15.738 -1.392 30.492 1.00 88.44 70 MET A C 1
ATOM 561 O O . MET A 1 70 ? -15.094 -1.210 31.525 1.00 88.44 70 MET A O 1
ATOM 565 N N . LEU A 1 71 ? -16.870 -0.728 30.240 1.00 91.56 71 LEU A N 1
ATOM 566 C CA . LEU A 1 71 ? -17.486 0.188 31.200 1.00 91.56 71 LEU A CA 1
ATOM 567 C C . LEU A 1 71 ? -18.026 -0.572 32.415 1.00 91.56 71 LEU A C 1
ATOM 569 O O . LEU A 1 71 ? -17.732 -0.165 33.535 1.00 91.56 71 LEU A O 1
ATOM 573 N N . ALA A 1 72 ? -18.711 -1.699 32.205 1.00 93.06 72 ALA A N 1
ATOM 574 C CA . ALA A 1 72 ? -19.211 -2.549 33.285 1.00 93.06 72 ALA A CA 1
ATOM 575 C C . ALA A 1 72 ? -18.071 -3.056 34.186 1.00 93.06 72 ALA A C 1
ATOM 577 O O . ALA A 1 72 ? -18.127 -2.877 35.399 1.00 93.06 72 ALA A O 1
ATOM 578 N N . GLN A 1 73 ? -16.984 -3.562 33.591 1.00 93.44 73 GLN A N 1
ATOM 579 C CA . GLN A 1 73 ? -15.797 -3.992 34.344 1.00 93.44 73 GLN A CA 1
ATOM 580 C C . GLN A 1 73 ? -15.185 -2.860 35.182 1.00 93.44 73 GLN A C 1
ATOM 582 O O . GLN A 1 73 ? -14.719 -3.084 36.295 1.00 93.44 73 GLN A O 1
ATOM 587 N N . ARG A 1 74 ? -15.172 -1.622 34.669 1.00 91.81 74 ARG A N 1
ATOM 588 C CA . ARG A 1 74 ? -14.656 -0.464 35.418 1.00 91.81 74 ARG A CA 1
ATOM 589 C C . ARG A 1 74 ? -15.554 -0.063 36.583 1.00 91.81 74 ARG A C 1
ATOM 591 O O . ARG A 1 74 ? -15.033 0.405 37.596 1.00 91.81 74 ARG A O 1
ATOM 598 N N . GLU A 1 75 ? -16.866 -0.192 36.422 1.00 94.00 75 GLU A N 1
ATOM 599 C CA . GLU A 1 75 ? -17.844 0.070 37.481 1.00 94.00 75 GLU A CA 1
ATOM 600 C C . GLU A 1 75 ? -17.672 -0.942 38.625 1.00 94.00 75 GLU A C 1
ATOM 602 O O . GLU A 1 75 ? -17.532 -0.539 39.780 1.00 94.00 75 GLU A O 1
ATOM 607 N N . GLU A 1 76 ? -17.558 -2.232 38.286 1.00 94.25 76 GLU A N 1
ATOM 608 C CA . GLU A 1 76 ? -17.314 -3.320 39.244 1.00 94.25 76 GLU A CA 1
ATOM 609 C C . GLU A 1 76 ? -16.002 -3.104 40.010 1.00 94.25 76 GLU A C 1
ATOM 611 O O . GLU A 1 76 ? -16.003 -3.077 41.241 1.00 94.25 76 GLU A O 1
ATOM 616 N N . MET A 1 77 ? -14.899 -2.818 39.305 1.00 91.62 77 MET A N 1
ATOM 617 C CA . MET A 1 77 ? -13.608 -2.518 39.942 1.00 91.62 77 MET A CA 1
ATOM 618 C C . MET A 1 77 ? -13.683 -1.324 40.906 1.00 91.62 77 MET A C 1
ATOM 620 O O . MET A 1 77 ? -13.028 -1.322 41.950 1.00 91.62 77 MET A O 1
ATOM 624 N N . LYS A 1 78 ? -14.466 -0.288 40.576 1.00 90.88 78 LYS A N 1
ATOM 625 C CA . LYS A 1 78 ? -14.687 0.854 41.478 1.00 90.88 78 LYS A CA 1
ATOM 626 C C . LYS A 1 78 ? -15.464 0.448 42.725 1.00 90.88 78 LYS A C 1
ATOM 628 O O . LYS A 1 78 ? -15.126 0.901 43.817 1.00 90.88 78 LYS A O 1
ATOM 633 N N . GLN A 1 79 ? -16.508 -0.360 42.568 1.00 89.06 79 GLN A N 1
ATOM 634 C CA . GLN A 1 79 ? -17.339 -0.817 43.682 1.00 89.06 79 GLN A CA 1
ATOM 635 C C . GLN A 1 79 ? -16.558 -1.730 44.630 1.00 89.06 79 GLN A C 1
ATOM 637 O O . GLN A 1 79 ? -16.648 -1.550 45.843 1.00 89.06 79 GLN A O 1
ATOM 642 N N . GLU A 1 80 ? -15.719 -2.620 44.100 1.00 86.94 80 GLU A N 1
ATOM 643 C CA . GLU A 1 80 ? -14.812 -3.447 44.903 1.00 86.94 80 GLU A CA 1
ATOM 644 C C . GLU A 1 80 ? -13.834 -2.585 45.717 1.00 86.94 80 GLU A C 1
ATOM 646 O O . GLU A 1 80 ? -13.695 -2.782 46.925 1.00 86.94 80 GLU A O 1
ATOM 651 N N . GLN A 1 81 ? -13.218 -1.569 45.102 1.00 83.94 81 GLN A N 1
ATOM 652 C CA . GLN A 1 81 ? -12.314 -0.646 45.803 1.00 83.94 81 GLN A CA 1
ATOM 653 C C . GLN A 1 81 ? -13.008 0.133 46.925 1.00 83.94 81 GLN A C 1
ATOM 655 O O . GLN A 1 81 ? -12.426 0.311 47.991 1.00 83.94 81 GLN A O 1
ATOM 660 N N . LEU A 1 82 ? -14.248 0.576 46.701 1.00 79.75 82 LEU A N 1
ATOM 661 C CA . LEU A 1 82 ? -15.058 1.255 47.717 1.00 79.75 82 LEU A CA 1
ATOM 662 C C . LEU A 1 82 ? -15.483 0.317 48.852 1.00 79.75 82 LEU A C 1
ATOM 664 O O . LEU A 1 82 ? -15.619 0.772 49.979 1.00 79.75 82 LEU A O 1
ATOM 668 N N . SER A 1 83 ? -15.690 -0.971 48.565 1.00 76.44 83 SER A N 1
ATOM 669 C CA . SER A 1 83 ? -16.084 -1.971 49.568 1.00 76.44 83 SER A CA 1
ATOM 670 C C . SER A 1 83 ? -14.937 -2.431 50.477 1.00 76.44 83 SER A C 1
ATOM 672 O O . SER A 1 83 ? -15.181 -3.018 51.528 1.00 76.44 83 SER A O 1
ATOM 674 N N . HIS A 1 84 ? -13.692 -2.179 50.064 1.00 71.88 84 HIS A N 1
ATOM 675 C CA . HIS A 1 84 ? -12.478 -2.500 50.816 1.00 71.88 84 HIS A CA 1
ATOM 676 C C . HIS A 1 84 ? -11.935 -1.326 51.657 1.00 71.88 84 HIS A C 1
ATOM 678 O O . HIS A 1 84 ? -10.894 -1.493 52.299 1.00 71.88 84 HIS A O 1
ATOM 684 N N . LEU A 1 85 ? -12.616 -0.170 51.665 1.00 58.72 85 LEU A N 1
ATOM 685 C CA . LEU A 1 85 ? -12.408 0.931 52.622 1.00 58.72 85 LEU A CA 1
ATOM 686 C C . LEU A 1 85 ? -13.369 0.811 53.811 1.00 58.72 85 LEU A C 1
ATOM 688 O O . LEU A 1 85 ? -12.937 1.186 54.924 1.00 58.72 85 LEU A O 1
#

Secondary structure (DSSP, 8-state):
---SHHHHHHHHTPEEEEE-SS-EEEE--S-HHHHHHHHHHHHHHT--S-------------SS-THHHHHHHHHHHHHHHHHT-

Solvent-accessible surface area (backbone atoms only — not comparable to full-atom values): 5639 Å² total; per-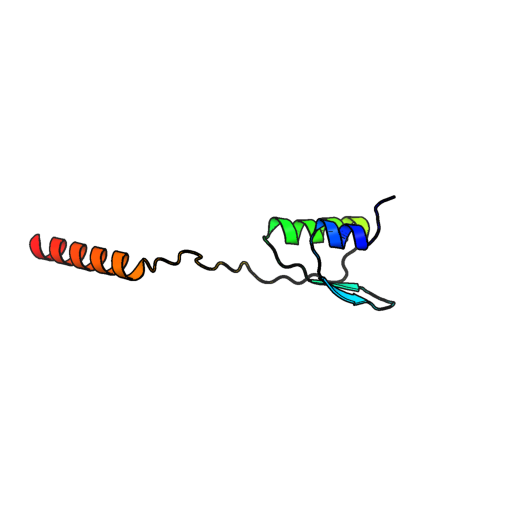residue (Å²): 143,80,86,49,71,67,49,53,30,67,75,65,60,45,44,78,77,46,80,57,98,89,52,71,43,76,45,68,80,72,57,69,71,58,49,50,50,50,51,53,54,39,46,74,75,76,54,67,95,78,87,86,80,80,79,92,84,84,75,86,80,67,87,70,72,60,60,62,61,54,51,52,54,53,52,51,56,51,51,53,59,63,73,74,108

Radius of gyration: 24.01 Å; Cα contacts (8 Å, |Δi|>4): 39; chains: 1; bounding box: 35×24×75 Å

Mean predicted aligned error: 8.58 Å

pLDDT: mean 88.07, std 10.25, range [42.25, 95.38]

Sequence (85 aa):
EHGSIEYLIRKYNIRVLEVNNDCVVFLKAGHYAETQGLFNELAEKIGVLQFIRSGRIAITKSKVERLSDMLAQREEMKQEQLSHL

Foldseek 3Di:
DQLDPVNLCVVLVWDWDDDDPVDTDIDGDDDPVSLVVSVVVCCVRPRDPDDDDDDDDDDDPDPDPCPVVVVVVVVVVVVVVVVVD